Protein AF-A0AAD6Z254-F1 (afdb_monomer_lite)

Radius of gyration: 20.53 Å; chains: 1; bounding box: 47×46×47 Å

Foldseek 3Di:
DLVQLLVLLLVLVVLVVVLPDPPDDPVVNVVSVVVNVVSVVVNVVVLVVVQVVQCVDVVRHDRDDPVNSVLCSVVVPSVLVVPPVVCLCVPPCSVDSVSVVVVVVVVVVVVVVVVVVVVVVVVVVVVVVD

Organism: NCBI:txid1033008

Secondary structure (DSSP, 8-state):
-HHHHHHHHHHHHHHHHHHT-TT--HHHHHHHHHHHHHHHHHHHHHHHHHHHHHHTSSSPPPPPPHHHHHHHHHHT-GGGGG-TTS-TTTSHHHH-HHHHHHHHHHHHHHHHHHHHHHHHHHHHHHHHH-

Sequence (130 aa):
AVDSLEALVVKRLLELTKVNQSGLGYKVRKHIAKALQVRSKAIWSALQRYNSAALALDPPRQHLSWEEVINYAFLADFDILRDPTGNATIRAWAANLAARQLLDSYHKLNRAKQEIQRLNIEIRRVVTYM

Structure (mmCIF, N/CA/C/O backbone):
data_AF-A0AAD6Z254-F1
#
_entry.id   AF-A0AAD6Z254-F1
#
loop_
_atom_site.group_PDB
_atom_site.id
_atom_site.type_symbol
_atom_site.label_atom_id
_atom_site.label_alt_id
_atom_site.label_comp_id
_atom_site.label_asym_id
_atom_site.label_entity_id
_atom_site.label_seq_id
_atom_site.pdbx_PDB_ins_code
_atom_site.Cartn_x
_atom_site.Cartn_y
_atom_site.Cartn_z
_atom_site.occupancy
_atom_site.B_iso_or_equiv
_atom_site.auth_seq_id
_atom_site.auth_comp_id
_atom_site.auth_asym_id
_atom_site.auth_atom_id
_atom_site.pdbx_PDB_model_num
ATOM 1 N N . ALA A 1 1 ? -1.269 -6.214 -14.616 1.00 82.75 1 ALA A N 1
ATOM 2 C CA . ALA A 1 1 ? -0.171 -6.522 -13.663 1.00 82.75 1 ALA A CA 1
ATOM 3 C C . ALA A 1 1 ? -0.207 -5.584 -12.455 1.00 82.75 1 ALA A C 1
ATOM 5 O O . ALA A 1 1 ? -0.202 -6.087 -11.338 1.00 82.75 1 ALA A O 1
ATOM 6 N N . VAL A 1 2 ? -0.327 -4.265 -12.676 1.00 86.56 2 VAL A N 1
ATOM 7 C CA . VAL A 1 2 ? -0.498 -3.242 -11.621 1.00 86.56 2 VAL A CA 1
ATOM 8 C C . VAL A 1 2 ? -1.648 -3.570 -10.664 1.00 86.56 2 VAL A C 1
ATOM 10 O O . VAL A 1 2 ? -1.415 -3.638 -9.465 1.00 86.56 2 VAL A O 1
ATOM 13 N N . ASP A 1 3 ? -2.841 -3.900 -11.172 1.00 87.19 3 ASP A N 1
ATOM 14 C CA . ASP A 1 3 ? -4.017 -4.156 -10.313 1.00 87.19 3 ASP A CA 1
ATOM 15 C C . ASP A 1 3 ? -3.811 -5.334 -9.353 1.00 87.19 3 ASP A C 1
ATOM 17 O O . ASP A 1 3 ? -4.266 -5.325 -8.212 1.00 87.19 3 ASP A O 1
ATOM 21 N N . SER A 1 4 ? -3.079 -6.360 -9.799 1.00 90.31 4 SER A N 1
ATOM 22 C CA . SER A 1 4 ? -2.739 -7.499 -8.946 1.00 90.31 4 SER A CA 1
ATOM 23 C C . SER A 1 4 ? -1.757 -7.105 -7.845 1.00 90.31 4 SER A C 1
ATOM 25 O O . SER A 1 4 ? -1.847 -7.647 -6.745 1.00 90.31 4 SER A O 1
ATOM 27 N N . LEU A 1 5 ? -0.808 -6.215 -8.142 1.00 90.56 5 LEU A N 1
ATOM 28 C CA . LEU A 1 5 ? 0.152 -5.711 -7.165 1.00 90.56 5 LEU A CA 1
ATOM 29 C C . LEU A 1 5 ? -0.566 -4.838 -6.128 1.00 90.56 5 LEU A C 1
ATOM 31 O O . LEU A 1 5 ? -0.450 -5.096 -4.931 1.00 90.56 5 LEU A O 1
ATOM 35 N N . GLU A 1 6 ? -1.382 -3.892 -6.587 1.00 89.56 6 GLU A N 1
ATOM 36 C CA . GLU A 1 6 ? -2.194 -3.016 -5.743 1.00 89.56 6 GLU A CA 1
ATOM 37 C C . GLU A 1 6 ? -3.132 -3.818 -4.833 1.00 89.56 6 GLU A C 1
ATOM 39 O O . GLU A 1 6 ? -3.105 -3.657 -3.613 1.00 89.56 6 GLU A O 1
ATOM 44 N N . ALA A 1 7 ? -3.904 -4.760 -5.383 1.00 90.06 7 ALA A N 1
ATOM 45 C CA . ALA A 1 7 ? -4.841 -5.557 -4.597 1.00 90.06 7 ALA A CA 1
ATOM 46 C C . ALA A 1 7 ? -4.145 -6.362 -3.484 1.00 90.06 7 ALA A C 1
ATOM 48 O O . ALA A 1 7 ? -4.695 -6.528 -2.392 1.00 90.06 7 ALA A O 1
ATOM 49 N N . LEU A 1 8 ? -2.935 -6.877 -3.732 1.00 92.56 8 LEU A N 1
ATOM 50 C CA . LEU A 1 8 ? -2.151 -7.584 -2.714 1.00 92.56 8 LEU A CA 1
ATOM 51 C C . LEU A 1 8 ? -1.644 -6.637 -1.625 1.00 92.56 8 LEU A C 1
ATOM 53 O O . LEU A 1 8 ? -1.668 -6.992 -0.443 1.00 92.56 8 LEU A O 1
ATOM 57 N N . VAL A 1 9 ? -1.221 -5.440 -2.012 1.00 90.25 9 VAL A N 1
ATOM 58 C CA . VAL A 1 9 ? -0.753 -4.399 -1.100 1.00 90.25 9 VAL A CA 1
ATOM 59 C C . VAL A 1 9 ? -1.892 -3.892 -0.211 1.00 90.25 9 VAL A C 1
ATOM 61 O O . VAL A 1 9 ? -1.756 -3.909 1.013 1.00 90.25 9 VAL A O 1
ATOM 64 N N . VAL A 1 10 ? -3.053 -3.569 -0.786 1.00 88.31 10 VAL A N 1
ATOM 65 C CA . VAL A 1 10 ? -4.257 -3.158 -0.043 1.00 88.31 10 VAL A CA 1
ATOM 66 C C . VAL A 1 10 ? -4.694 -4.253 0.932 1.00 88.31 10 VAL A C 1
ATOM 68 O O . VAL A 1 10 ? -4.934 -3.984 2.110 1.00 88.31 10 VAL A O 1
ATOM 71 N N . LYS A 1 11 ? -4.707 -5.523 0.499 1.00 90.00 11 LYS A N 1
ATOM 72 C CA . LYS A 1 11 ? -4.995 -6.655 1.398 1.00 90.00 11 LYS A CA 1
ATOM 73 C C . LYS A 1 11 ? -4.010 -6.735 2.566 1.00 90.00 11 LYS A C 1
ATOM 75 O O . LYS A 1 11 ? -4.429 -7.074 3.667 1.00 90.00 11 LYS A O 1
ATOM 80 N N . ARG A 1 12 ? -2.722 -6.444 2.352 1.00 90.00 12 ARG A N 1
ATOM 81 C CA . ARG A 1 12 ? -1.707 -6.455 3.420 1.00 90.00 12 ARG A CA 1
ATOM 82 C C . ARG A 1 12 ? -1.942 -5.326 4.421 1.00 90.00 12 ARG A C 1
ATOM 84 O O . ARG A 1 12 ? -1.838 -5.568 5.619 1.00 90.00 12 ARG A O 1
ATOM 91 N N . LEU A 1 13 ? -2.291 -4.128 3.956 1.00 88.62 13 LEU A N 1
ATOM 92 C CA . LEU A 1 13 ? -2.625 -3.001 4.834 1.00 88.62 13 LEU A CA 1
ATOM 93 C C . LEU A 1 13 ? -3.836 -3.319 5.715 1.00 88.62 13 LEU A C 1
ATOM 95 O O . LEU A 1 13 ? -3.778 -3.128 6.926 1.00 88.62 13 LEU A O 1
ATOM 99 N N . LEU A 1 14 ? -4.891 -3.894 5.129 1.00 86.81 14 LEU A N 1
ATOM 100 C CA . LEU A 1 14 ? -6.082 -4.329 5.867 1.00 86.81 14 LEU A CA 1
ATOM 101 C C . LEU A 1 14 ? -5.789 -5.424 6.900 1.00 86.81 14 LEU A C 1
ATOM 103 O O . LEU A 1 14 ? -6.505 -5.573 7.885 1.00 86.81 14 LEU A O 1
ATOM 107 N N . GLU A 1 15 ? -4.761 -6.237 6.686 1.00 90.38 15 GLU A N 1
ATOM 108 C CA . GLU A 1 15 ? -4.332 -7.204 7.692 1.00 90.38 15 GLU A CA 1
ATOM 109 C C . GLU A 1 15 ? -3.521 -6.576 8.809 1.00 90.38 15 GLU A C 1
ATOM 111 O O . GLU A 1 15 ? -3.707 -6.953 9.962 1.00 90.38 15 GLU A O 1
ATOM 116 N N . LEU A 1 16 ? -2.646 -5.622 8.489 1.00 89.06 16 LEU A N 1
ATOM 117 C CA . LEU A 1 16 ? -1.889 -4.878 9.493 1.00 89.06 16 LEU A CA 1
ATOM 118 C C . LEU A 1 16 ? -2.827 -4.115 10.432 1.00 89.06 16 LEU A C 1
ATOM 120 O O . LEU A 1 16 ? -2.638 -4.164 11.647 1.00 89.06 16 LEU A O 1
ATOM 124 N N . THR A 1 17 ? -3.880 -3.489 9.896 1.00 88.12 17 THR A N 1
ATOM 125 C CA . THR A 1 17 ? -4.905 -2.834 10.722 1.00 88.12 17 THR A CA 1
ATOM 126 C C . THR A 1 17 ? -5.640 -3.841 11.603 1.00 88.12 17 THR A C 1
ATOM 128 O O . THR A 1 17 ? -5.828 -3.580 12.790 1.00 88.12 17 THR A O 1
ATOM 131 N N . LYS A 1 18 ? -5.972 -5.027 11.073 1.00 87.69 18 LYS A N 1
ATOM 132 C CA . LYS A 1 18 ? -6.573 -6.113 11.861 1.00 87.69 18 LYS A CA 1
ATOM 133 C C . LYS A 1 18 ? -5.661 -6.595 12.985 1.00 87.69 18 LYS A C 1
ATOM 135 O O . LYS A 1 18 ? -6.149 -6.757 14.091 1.00 87.69 18 LYS A O 1
ATOM 140 N N . VAL A 1 19 ? -4.357 -6.799 12.764 1.00 88.38 19 VAL A N 1
ATOM 141 C CA . VAL A 1 19 ? -3.436 -7.224 13.846 1.00 88.38 19 VAL A CA 1
ATOM 142 C C . VAL A 1 19 ? -3.456 -6.249 15.021 1.00 88.38 19 VAL A C 1
ATOM 144 O O . VAL A 1 19 ? -3.359 -6.685 16.168 1.00 88.38 19 VAL A O 1
ATOM 147 N N . ASN A 1 20 ? -3.595 -4.952 14.739 1.00 83.12 20 ASN A N 1
ATOM 148 C CA . ASN A 1 20 ? -3.554 -3.905 15.754 1.00 83.12 20 ASN A CA 1
ATOM 149 C C . ASN A 1 20 ? -4.880 -3.732 16.523 1.00 83.12 20 ASN A C 1
ATOM 151 O O . ASN A 1 20 ? -4.967 -2.902 17.425 1.00 83.12 20 ASN A O 1
ATOM 155 N N . GLN A 1 21 ? -5.918 -4.503 16.186 1.00 88.31 21 GLN A N 1
ATOM 156 C CA . GLN A 1 21 ? -7.225 -4.420 16.828 1.00 88.31 21 GLN A CA 1
ATOM 157 C C . GLN A 1 21 ? -7.227 -5.110 18.206 1.00 88.31 21 GLN A C 1
ATOM 159 O O . GLN A 1 21 ? -6.765 -6.247 18.377 1.00 88.31 21 GLN A O 1
ATOM 164 N N . SER A 1 22 ? -7.776 -4.427 19.213 1.00 83.00 22 SER A N 1
ATOM 165 C CA . SER A 1 22 ? -8.006 -4.992 20.547 1.00 83.00 22 SER A CA 1
ATOM 166 C C . SER A 1 22 ? -9.111 -6.063 20.514 1.00 83.00 22 SER A C 1
ATOM 168 O O . SER A 1 22 ? -9.953 -6.089 19.620 1.00 83.00 22 SER A O 1
ATOM 170 N N . GLY A 1 23 ? -9.082 -7.010 21.458 1.00 86.50 23 GLY A N 1
ATOM 171 C CA . GLY A 1 23 ? -10.074 -8.097 21.537 1.00 86.50 23 GLY A CA 1
ATOM 172 C C . GLY A 1 23 ? -9.801 -9.321 20.648 1.00 86.50 23 GLY A C 1
ATOM 173 O O . GLY A 1 23 ? -10.530 -10.306 20.723 1.00 86.50 23 GLY A O 1
ATOM 174 N N . LEU A 1 24 ? -8.730 -9.324 19.845 1.00 88.44 24 LEU A N 1
ATOM 175 C CA . LEU A 1 24 ? -8.320 -10.506 19.078 1.00 88.44 24 LEU A CA 1
ATOM 176 C C . LEU A 1 24 ? -7.542 -11.511 19.935 1.00 88.44 24 LEU A C 1
ATOM 178 O O . LEU A 1 24 ? -6.463 -11.199 20.446 1.00 88.44 24 LEU A O 1
ATOM 182 N N . GLY A 1 25 ? -8.044 -12.745 20.009 1.00 91.88 25 GLY A N 1
ATOM 183 C CA . GLY A 1 25 ? -7.367 -13.855 20.682 1.00 91.88 25 GLY A CA 1
ATOM 184 C C . GLY A 1 25 ? -6.043 -14.264 20.017 1.00 91.88 25 GLY A C 1
ATOM 185 O O . GLY A 1 25 ? -5.837 -14.094 18.812 1.00 91.88 25 GLY A O 1
ATOM 186 N N . TYR A 1 26 ? -5.145 -14.871 20.800 1.00 91.44 26 TYR A N 1
ATOM 187 C CA . TYR A 1 26 ? -3.789 -15.254 20.376 1.00 91.44 26 TYR A CA 1
ATOM 188 C C . TYR A 1 26 ? -3.750 -16.106 19.093 1.00 91.44 26 TYR A C 1
ATOM 190 O O . TYR A 1 26 ? -2.952 -15.842 18.192 1.00 91.44 26 TYR A O 1
ATOM 198 N N . LYS A 1 27 ? -4.648 -17.096 18.966 1.00 93.06 27 LYS A N 1
ATOM 199 C CA . LYS A 1 27 ? -4.735 -17.950 17.766 1.00 93.06 27 LYS A CA 1
ATOM 200 C C . LYS A 1 27 ? -4.996 -17.126 16.501 1.00 93.06 27 LYS A C 1
ATOM 202 O O . LYS A 1 27 ? -4.329 -17.337 15.492 1.00 93.06 27 LYS A O 1
ATOM 207 N N . VAL A 1 28 ? -5.905 -16.151 16.568 1.00 92.38 28 VAL A N 1
ATOM 208 C CA . VAL A 1 28 ? -6.231 -15.277 15.430 1.00 92.38 28 VAL A CA 1
ATOM 209 C C . VAL A 1 28 ? -5.024 -14.420 15.054 1.00 92.38 28 VAL A C 1
ATOM 211 O O . VAL A 1 28 ? -4.650 -14.383 13.884 1.00 92.38 28 VAL A O 1
ATOM 214 N N . ARG A 1 29 ? -4.331 -13.828 16.036 1.00 90.62 29 ARG A N 1
ATOM 215 C CA . ARG A 1 29 ? -3.092 -13.065 15.792 1.00 90.62 29 ARG A CA 1
ATOM 216 C C . ARG A 1 29 ? -2.022 -13.906 15.089 1.00 90.62 29 ARG A C 1
ATOM 218 O O . ARG A 1 29 ? -1.401 -13.430 14.143 1.00 90.62 29 ARG A O 1
ATOM 225 N N . LYS A 1 30 ? -1.854 -15.175 15.481 1.00 93.94 30 LYS A N 1
ATOM 226 C CA . LYS A 1 30 ? -0.920 -16.110 14.828 1.00 93.94 30 LYS A CA 1
ATOM 227 C C . LYS A 1 30 ? -1.293 -16.378 13.365 1.00 93.94 30 LYS A C 1
ATOM 229 O O . LYS A 1 30 ? -0.410 -16.408 12.507 1.00 93.94 30 LYS A O 1
ATOM 234 N N . HIS A 1 31 ? -2.583 -16.539 13.063 1.00 93.19 31 HIS A N 1
ATOM 235 C CA . HIS A 1 31 ? -3.050 -16.696 11.683 1.00 93.19 31 HIS A CA 1
ATOM 236 C C . HIS A 1 31 ? -2.807 -15.441 10.845 1.00 93.19 31 HIS A C 1
ATOM 238 O O . HIS A 1 31 ? -2.308 -15.563 9.727 1.00 93.19 31 HIS A O 1
ATOM 244 N N . ILE A 1 32 ? -3.085 -14.251 11.388 1.00 91.44 32 ILE A N 1
ATOM 245 C CA . ILE A 1 32 ? -2.836 -13.000 10.665 1.00 91.44 32 ILE A CA 1
ATOM 246 C C . ILE A 1 32 ? -1.330 -12.804 10.433 1.00 91.44 32 ILE A C 1
ATOM 248 O O . ILE A 1 32 ? -0.928 -12.485 9.320 1.00 91.44 32 ILE A O 1
ATOM 252 N N . ALA A 1 33 ? -0.475 -13.090 11.421 1.00 91.88 33 ALA A N 1
ATOM 253 C CA . ALA A 1 33 ? 0.979 -13.028 11.252 1.00 91.88 33 ALA A CA 1
ATOM 254 C C . ALA A 1 33 ? 1.480 -13.960 10.132 1.00 91.88 33 ALA A C 1
ATOM 256 O O . ALA A 1 33 ? 2.285 -13.555 9.290 1.00 91.88 33 ALA A O 1
ATOM 257 N N . LYS A 1 34 ? 0.960 -15.194 10.063 1.00 94.06 34 LYS A N 1
ATOM 258 C CA . LYS A 1 34 ? 1.274 -16.126 8.968 1.00 94.06 34 LYS A CA 1
ATOM 259 C C . LYS A 1 34 ? 0.779 -15.596 7.617 1.00 94.06 34 LYS A C 1
ATOM 261 O O . LYS A 1 34 ? 1.505 -15.677 6.628 1.00 94.06 34 LYS A O 1
ATOM 266 N N . ALA A 1 35 ? -0.428 -15.031 7.569 1.00 92.44 35 ALA A N 1
ATOM 267 C CA . ALA A 1 35 ? -0.984 -14.436 6.356 1.00 92.44 35 ALA A CA 1
ATOM 268 C C . ALA A 1 35 ? -0.145 -13.242 5.864 1.00 92.44 35 ALA A C 1
ATOM 270 O O . ALA A 1 35 ? 0.146 -13.150 4.670 1.00 92.44 35 ALA A O 1
ATOM 271 N N . LEU A 1 36 ? 0.336 -12.391 6.775 1.00 92.25 36 LEU A N 1
ATOM 272 C CA . LEU A 1 36 ? 1.239 -11.279 6.465 1.00 92.25 36 LEU A CA 1
ATOM 273 C C . LEU A 1 36 ? 2.546 -11.765 5.825 1.00 92.25 36 LEU A C 1
ATOM 275 O O . LEU A 1 36 ? 2.974 -11.206 4.814 1.00 92.25 36 LEU A O 1
ATOM 279 N N . GLN A 1 37 ? 3.159 -12.829 6.358 1.00 92.88 37 GLN A N 1
ATOM 280 C CA . GLN A 1 37 ? 4.375 -13.419 5.782 1.00 92.88 37 GLN A CA 1
ATOM 281 C C . GLN A 1 37 ? 4.138 -13.959 4.367 1.00 92.88 37 GLN A C 1
ATOM 283 O O . GLN A 1 37 ? 4.901 -13.658 3.447 1.00 92.88 37 GLN A O 1
ATOM 288 N N . VAL A 1 38 ? 3.067 -14.738 4.181 1.00 94.75 38 VAL A N 1
ATOM 289 C CA . VAL A 1 38 ? 2.696 -15.303 2.873 1.00 94.75 38 VAL A CA 1
ATOM 290 C C . VAL A 1 38 ? 2.451 -14.186 1.861 1.00 94.75 38 VAL A C 1
ATOM 292 O O . VAL A 1 38 ? 2.939 -14.238 0.733 1.00 94.75 38 VAL A O 1
ATOM 295 N N . ARG A 1 39 ? 1.753 -13.130 2.272 1.00 92.62 39 ARG A N 1
ATOM 296 C CA . ARG A 1 39 ? 1.429 -12.011 1.390 1.00 92.62 39 ARG A CA 1
ATOM 297 C C . ARG A 1 39 ? 2.619 -11.127 1.073 1.00 92.62 39 ARG A C 1
ATOM 299 O O . ARG A 1 39 ? 2.690 -10.641 -0.046 1.00 92.62 39 ARG A O 1
ATOM 306 N N . SER A 1 40 ? 3.589 -10.989 1.976 1.00 92.50 40 SER A N 1
ATOM 307 C CA . SER A 1 40 ? 4.863 -10.331 1.659 1.00 92.50 40 SER A CA 1
ATOM 308 C C . SER A 1 40 ? 5.563 -11.018 0.477 1.00 92.50 40 SER A C 1
ATOM 310 O O . SER A 1 40 ? 5.970 -10.354 -0.474 1.00 92.50 40 SER A O 1
ATOM 312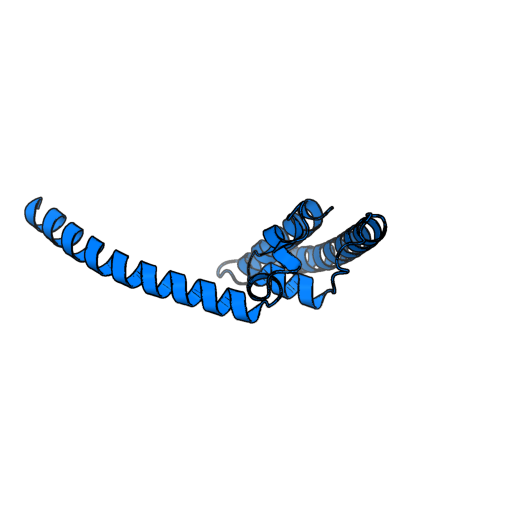 N N . LYS A 1 41 ? 5.608 -12.359 0.471 1.00 94.56 41 LYS A N 1
ATOM 313 C CA . LYS A 1 41 ? 6.158 -13.142 -0.652 1.00 94.56 41 LYS A CA 1
ATOM 314 C C . LYS A 1 41 ? 5.332 -12.993 -1.936 1.00 94.56 41 LYS A C 1
ATOM 316 O O . LYS A 1 41 ? 5.896 -12.892 -3.026 1.00 94.56 41 LYS A O 1
ATOM 321 N N . ALA A 1 42 ? 4.004 -12.954 -1.812 1.00 94.75 42 ALA A N 1
ATOM 322 C CA . ALA A 1 42 ? 3.108 -12.750 -2.949 1.00 94.75 42 ALA A CA 1
ATOM 323 C C . ALA A 1 42 ? 3.290 -11.363 -3.587 1.00 94.75 42 ALA A C 1
ATOM 325 O O . ALA A 1 42 ? 3.370 -11.269 -4.808 1.00 94.75 42 ALA A O 1
ATOM 326 N N . ILE A 1 43 ? 3.415 -10.303 -2.777 1.00 92.88 43 ILE A N 1
ATOM 327 C CA . ILE A 1 43 ? 3.705 -8.942 -3.258 1.00 92.88 43 ILE A CA 1
ATOM 328 C C . ILE A 1 43 ? 5.057 -8.919 -3.966 1.00 92.88 43 ILE A C 1
ATOM 330 O O . ILE A 1 43 ? 5.148 -8.360 -5.050 1.00 92.88 43 ILE A O 1
ATOM 334 N N . TRP A 1 44 ? 6.086 -9.567 -3.408 1.00 94.44 44 TRP A N 1
ATOM 335 C CA . TRP A 1 44 ? 7.405 -9.618 -4.044 1.00 94.44 44 TRP A CA 1
ATOM 336 C C . TRP A 1 44 ? 7.339 -10.278 -5.427 1.00 94.44 44 TRP A C 1
ATOM 338 O O . TRP A 1 44 ? 7.838 -9.735 -6.406 1.00 94.44 44 TRP A O 1
ATOM 348 N N . SER A 1 45 ? 6.628 -11.400 -5.536 1.00 95.00 45 SER A N 1
ATOM 349 C CA . SER A 1 45 ? 6.433 -12.094 -6.816 1.00 95.00 45 SER A CA 1
ATOM 350 C C . SER A 1 45 ? 5.621 -11.253 -7.814 1.00 95.00 45 SER A C 1
ATOM 352 O O . SER A 1 45 ? 5.941 -11.203 -9.001 1.00 95.00 45 SER A O 1
ATOM 354 N N . ALA A 1 46 ? 4.582 -10.557 -7.342 1.00 94.38 46 ALA A N 1
ATOM 355 C CA . ALA A 1 46 ? 3.779 -9.657 -8.167 1.00 94.38 46 ALA A CA 1
ATOM 356 C C . ALA A 1 46 ? 4.580 -8.436 -8.645 1.00 94.38 46 ALA A C 1
ATOM 358 O O . ALA A 1 46 ? 4.403 -8.013 -9.784 1.00 94.38 46 ALA A O 1
ATOM 359 N N . LEU A 1 47 ? 5.482 -7.914 -7.809 1.00 94.25 47 LEU A N 1
ATOM 360 C CA . LEU A 1 47 ? 6.397 -6.828 -8.152 1.00 94.25 47 LEU A CA 1
ATOM 361 C C . LEU A 1 47 ? 7.354 -7.252 -9.268 1.00 94.25 47 LEU A C 1
ATOM 363 O O . LEU A 1 47 ? 7.467 -6.547 -10.264 1.00 94.25 47 LEU A O 1
ATOM 367 N N . GLN A 1 48 ? 7.967 -8.435 -9.157 1.00 94.88 48 GLN A N 1
ATOM 368 C CA . GLN A 1 48 ? 8.826 -8.979 -10.216 1.00 94.88 48 GLN A CA 1
ATOM 369 C C . GLN A 1 48 ? 8.067 -9.133 -11.539 1.00 94.88 48 GLN A C 1
ATOM 371 O O . GLN A 1 48 ? 8.559 -8.735 -12.592 1.00 94.88 48 GLN A O 1
ATOM 376 N N . ARG A 1 49 ? 6.828 -9.641 -11.486 1.00 93.94 49 ARG A N 1
ATOM 377 C CA . ARG A 1 49 ? 5.961 -9.762 -12.668 1.00 93.94 49 ARG A CA 1
ATOM 378 C C . ARG A 1 49 ? 5.569 -8.405 -13.258 1.00 93.94 49 ARG A C 1
ATOM 380 O O . ARG A 1 49 ? 5.417 -8.290 -14.470 1.00 93.94 49 ARG A O 1
ATOM 387 N N . TYR A 1 50 ? 5.345 -7.397 -12.418 1.00 92.62 50 TYR A N 1
ATOM 388 C CA . TYR A 1 50 ? 5.101 -6.039 -12.888 1.00 92.62 50 TYR A CA 1
ATOM 389 C C . TYR A 1 50 ? 6.347 -5.482 -13.580 1.00 92.62 50 TYR A C 1
ATOM 391 O O . TYR A 1 50 ? 6.234 -5.029 -14.711 1.00 92.62 50 TYR A O 1
ATOM 399 N N . ASN A 1 51 ? 7.520 -5.576 -12.951 1.00 93.69 51 ASN A N 1
ATOM 400 C CA . ASN A 1 51 ? 8.768 -5.040 -13.492 1.00 93.69 51 ASN A CA 1
ATOM 401 C C . ASN A 1 51 ? 9.161 -5.714 -14.814 1.00 93.69 51 ASN A C 1
ATOM 403 O O . ASN A 1 51 ? 9.567 -5.028 -15.747 1.00 93.69 51 ASN A O 1
ATOM 407 N N . SER A 1 52 ? 8.976 -7.031 -14.942 1.00 93.19 52 SER A N 1
ATOM 408 C CA . SER A 1 52 ? 9.227 -7.724 -16.211 1.00 93.19 52 SER A CA 1
ATOM 409 C C . SER A 1 52 ? 8.266 -7.281 -17.316 1.00 93.19 52 SER A C 1
ATOM 411 O O . SER A 1 52 ? 8.695 -7.042 -18.441 1.00 93.19 52 SER A O 1
ATOM 413 N N . ALA A 1 53 ? 6.979 -7.109 -16.998 1.00 90.69 53 ALA A N 1
ATOM 414 C CA . ALA A 1 53 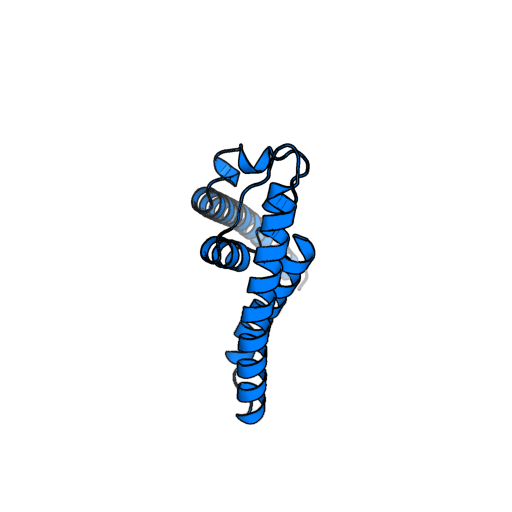? 5.997 -6.585 -17.944 1.00 90.69 53 ALA A CA 1
ATOM 415 C C . ALA A 1 53 ? 6.262 -5.113 -18.302 1.00 90.69 53 ALA A C 1
ATOM 417 O O . ALA A 1 53 ? 6.071 -4.726 -19.448 1.00 90.69 53 ALA A O 1
ATOM 418 N N . ALA A 1 54 ? 6.716 -4.303 -17.343 1.00 89.12 54 ALA A N 1
ATOM 419 C CA . ALA A 1 54 ? 7.043 -2.893 -17.532 1.00 89.12 54 ALA A CA 1
ATOM 420 C C . ALA A 1 54 ? 8.209 -2.695 -18.512 1.00 89.12 54 ALA A C 1
ATOM 422 O O . ALA A 1 54 ? 8.150 -1.793 -19.344 1.00 89.12 54 ALA A O 1
ATOM 423 N N . LEU A 1 55 ? 9.226 -3.561 -18.446 1.00 89.56 55 LEU A N 1
ATOM 424 C CA . LEU A 1 55 ? 10.371 -3.555 -19.363 1.00 89.56 55 LEU A CA 1
ATOM 425 C C . LEU A 1 55 ? 10.022 -4.030 -20.779 1.00 89.56 55 LEU A C 1
ATOM 427 O O . LEU A 1 55 ? 10.699 -3.650 -21.726 1.00 89.56 55 LEU A O 1
ATOM 431 N N . ALA A 1 56 ? 8.988 -4.861 -20.927 1.00 90.50 56 ALA A N 1
ATOM 432 C CA . ALA A 1 56 ? 8.552 -5.386 -22.221 1.00 90.50 56 ALA A CA 1
ATOM 433 C C . ALA A 1 56 ? 7.663 -4.410 -23.020 1.00 90.50 56 ALA A C 1
ATOM 435 O O . ALA A 1 56 ? 7.278 -4.724 -24.145 1.00 90.50 56 ALA A O 1
ATOM 436 N N . LEU A 1 57 ? 7.291 -3.265 -22.438 1.00 87.12 57 LEU A N 1
ATOM 437 C CA . LEU A 1 57 ? 6.502 -2.227 -23.104 1.00 87.12 57 LEU A CA 1
ATOM 438 C C . LEU A 1 57 ? 7.399 -1.292 -23.926 1.00 87.12 57 LEU A C 1
ATOM 440 O O . LEU A 1 57 ? 8.559 -1.085 -23.580 1.00 87.12 57 LEU A O 1
ATOM 444 N N . ASP A 1 58 ? 6.829 -0.695 -24.974 1.00 82.88 58 ASP A N 1
ATOM 445 C CA . ASP A 1 58 ? 7.461 0.359 -25.770 1.00 82.88 58 ASP A CA 1
ATOM 446 C C . ASP A 1 58 ? 6.620 1.650 -25.685 1.00 82.88 58 ASP A C 1
ATOM 448 O O . ASP A 1 58 ? 5.478 1.659 -26.160 1.00 82.88 58 ASP A O 1
ATOM 452 N N . PRO A 1 59 ? 7.113 2.723 -25.036 1.00 84.12 59 PRO A N 1
ATOM 453 C CA . PRO A 1 59 ? 8.389 2.818 -24.322 1.00 84.12 59 PRO A CA 1
ATOM 454 C C . PRO A 1 59 ? 8.396 2.020 -22.999 1.00 84.12 59 PRO A C 1
ATOM 456 O O . PRO A 1 59 ? 7.335 1.807 -22.394 1.00 84.12 59 PRO A O 1
ATOM 459 N N . PRO A 1 60 ? 9.582 1.615 -22.502 1.00 83.56 60 PRO A N 1
ATOM 460 C CA . PRO A 1 60 ? 9.695 0.892 -21.242 1.00 83.56 60 PRO A CA 1
ATOM 461 C C . PRO A 1 60 ? 9.188 1.752 -20.083 1.00 83.56 60 PRO A C 1
ATOM 463 O O . PRO A 1 60 ? 9.482 2.946 -19.984 1.00 83.56 60 PRO A O 1
ATOM 466 N N . ARG A 1 61 ? 8.416 1.137 -19.183 1.00 83.12 61 ARG A N 1
ATOM 467 C CA . ARG A 1 61 ? 7.878 1.812 -17.994 1.00 83.12 61 ARG A CA 1
ATOM 468 C C . ARG A 1 61 ? 8.854 1.763 -16.820 1.00 83.12 61 ARG A C 1
ATOM 470 O O . ARG A 1 61 ? 9.773 0.948 -16.780 1.00 83.12 61 ARG A O 1
ATOM 477 N N . GLN A 1 62 ? 8.609 2.623 -15.829 1.00 83.00 62 GLN A N 1
ATOM 478 C CA . GLN A 1 62 ? 9.406 2.697 -14.606 1.00 83.00 62 GLN A CA 1
ATOM 479 C C . GLN A 1 62 ? 9.471 1.340 -13.888 1.00 83.00 62 GLN A C 1
ATOM 481 O O . GLN A 1 62 ? 8.446 0.713 -13.602 1.00 83.00 62 GLN A O 1
ATOM 486 N N . HIS A 1 63 ? 10.695 0.935 -13.553 1.00 88.12 63 HIS A N 1
ATOM 487 C CA . HIS A 1 63 ? 10.972 -0.193 -12.676 1.00 88.12 63 HIS A CA 1
ATOM 488 C C . HIS A 1 63 ? 10.711 0.203 -11.219 1.00 88.12 63 HIS A C 1
ATOM 490 O O . HIS A 1 63 ? 11.252 1.203 -10.754 1.00 88.12 63 HIS A O 1
ATOM 496 N N . LEU A 1 64 ? 9.928 -0.598 -10.496 1.00 88.94 64 LEU A N 1
ATOM 497 C CA . LEU A 1 64 ? 9.572 -0.325 -9.106 1.00 88.94 64 LEU A CA 1
ATOM 498 C C . LEU A 1 64 ? 10.460 -1.084 -8.117 1.00 88.94 64 LEU A C 1
ATOM 500 O O . LEU A 1 64 ? 10.641 -2.302 -8.220 1.00 88.94 64 LEU A O 1
ATOM 504 N N . SER A 1 65 ? 10.964 -0.365 -7.116 1.00 91.25 65 SER A N 1
ATOM 505 C CA . SER A 1 65 ? 11.605 -0.925 -5.925 1.00 91.25 65 SER A CA 1
ATOM 506 C C . SER A 1 65 ? 10.570 -1.357 -4.880 1.00 91.25 65 SER A C 1
ATOM 508 O O . SER A 1 65 ? 9.443 -0.865 -4.830 1.00 91.25 65 SER A O 1
ATOM 510 N N . TRP A 1 66 ? 10.965 -2.262 -3.983 1.00 88.12 66 TRP A N 1
ATOM 511 C CA . TRP A 1 66 ? 10.144 -2.660 -2.839 1.00 88.12 66 TRP A CA 1
ATOM 512 C C . TRP A 1 66 ? 9.786 -1.478 -1.925 1.00 88.12 66 TRP A C 1
ATOM 514 O O . TRP A 1 66 ? 8.659 -1.395 -1.436 1.00 88.12 66 TRP A O 1
ATOM 524 N N . GLU A 1 67 ? 10.723 -0.551 -1.717 1.00 87.75 67 GLU A N 1
ATOM 525 C CA . GLU A 1 67 ? 10.498 0.657 -0.913 1.00 87.75 67 GLU A CA 1
ATOM 526 C C . GLU A 1 67 ? 9.444 1.563 -1.550 1.00 87.75 67 GLU A C 1
ATOM 528 O O . GLU A 1 67 ? 8.537 2.039 -0.871 1.00 87.75 67 GLU A O 1
ATOM 533 N N . GLU A 1 68 ? 9.499 1.726 -2.871 1.00 86.06 68 GLU A N 1
ATOM 534 C CA . GLU A 1 68 ? 8.502 2.490 -3.619 1.00 86.06 68 GLU A CA 1
ATOM 535 C C . GLU A 1 68 ? 7.119 1.848 -3.501 1.00 86.06 68 GLU A C 1
ATOM 537 O O . GLU A 1 68 ? 6.148 2.550 -3.243 1.00 86.06 68 GLU A O 1
ATOM 542 N N . VAL A 1 69 ? 7.014 0.518 -3.592 1.00 87.00 69 VAL A N 1
ATOM 543 C CA . VAL A 1 69 ? 5.741 -0.199 -3.388 1.00 87.00 69 VAL A CA 1
ATOM 544 C C . VAL A 1 69 ? 5.164 0.056 -1.996 1.00 87.00 69 VAL A C 1
ATOM 546 O O . VAL A 1 69 ? 3.955 0.240 -1.867 1.00 87.00 69 VAL A O 1
ATOM 549 N N . ILE A 1 70 ? 5.999 0.084 -0.952 1.00 82.56 70 ILE A N 1
ATOM 550 C CA . ILE A 1 70 ? 5.556 0.420 0.412 1.00 82.56 70 ILE A CA 1
ATOM 551 C C . ILE A 1 70 ? 5.086 1.875 0.487 1.00 82.56 70 ILE A C 1
ATOM 553 O O . ILE A 1 70 ? 4.047 2.157 1.083 1.00 82.56 70 ILE A O 1
ATOM 557 N N . ASN A 1 71 ? 5.818 2.789 -0.138 1.00 80.75 71 ASN A N 1
ATOM 558 C CA . ASN A 1 71 ? 5.475 4.203 -0.154 1.00 8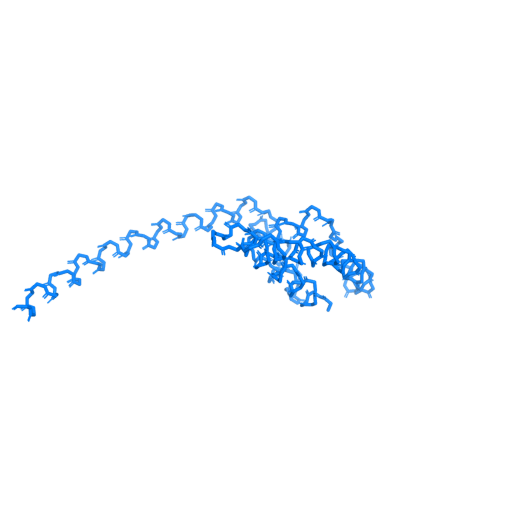0.75 71 ASN A CA 1
ATOM 559 C C . ASN A 1 71 ? 4.156 4.468 -0.907 1.00 80.75 71 ASN A C 1
ATOM 561 O O . ASN A 1 71 ? 3.299 5.197 -0.408 1.00 80.75 71 ASN A O 1
ATOM 565 N N . TYR A 1 72 ? 3.940 3.809 -2.050 1.00 77.19 72 TYR A N 1
ATOM 566 C CA . TYR A 1 72 ? 2.670 3.844 -2.782 1.00 77.19 72 TYR A CA 1
ATOM 567 C C . TYR A 1 72 ? 1.527 3.207 -1.988 1.00 77.19 72 TYR A C 1
ATOM 569 O O . TYR A 1 72 ? 0.415 3.729 -2.001 1.00 77.19 72 TYR A O 1
ATOM 577 N N . ALA A 1 73 ? 1.794 2.119 -1.255 1.00 76.38 73 ALA A N 1
ATOM 578 C CA . ALA A 1 73 ? 0.817 1.488 -0.368 1.00 76.38 73 ALA A CA 1
ATOM 579 C C . ALA A 1 73 ? 0.271 2.472 0.665 1.00 76.38 73 ALA A C 1
ATOM 581 O O . ALA A 1 73 ? -0.938 2.572 0.853 1.00 76.38 73 ALA A O 1
ATOM 582 N N . PHE A 1 74 ? 1.174 3.188 1.335 1.00 69.94 74 PHE A N 1
ATOM 583 C CA . 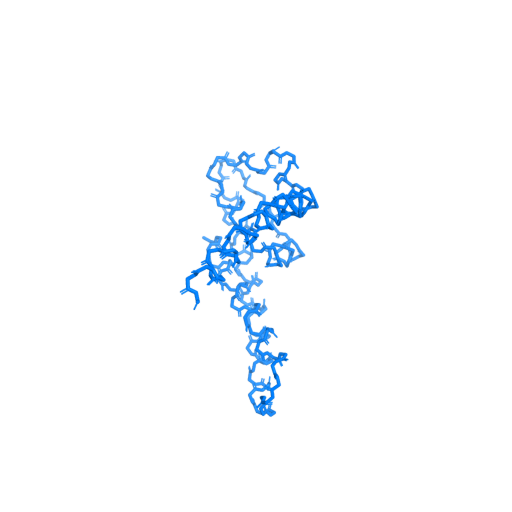PHE A 1 74 ? 0.818 4.122 2.395 1.00 69.94 74 PHE A CA 1
ATOM 584 C C . PHE A 1 74 ? -0.086 5.255 1.895 1.00 69.94 74 PHE A C 1
ATOM 586 O O . PHE A 1 74 ? -0.967 5.703 2.624 1.00 69.94 74 PHE A O 1
ATOM 593 N N . LEU A 1 75 ? 0.111 5.686 0.649 1.00 66.81 75 LEU A N 1
ATOM 594 C CA . LEU A 1 75 ? -0.627 6.795 0.047 1.00 66.81 75 LEU A CA 1
ATOM 595 C C . LEU A 1 75 ? -1.823 6.356 -0.804 1.00 66.81 75 LEU A C 1
ATOM 597 O O . LEU A 1 75 ? -2.562 7.211 -1.269 1.00 66.81 75 LEU A O 1
ATOM 601 N N . ALA A 1 76 ? -2.031 5.047 -0.987 1.00 68.19 76 ALA A N 1
ATOM 602 C CA . ALA A 1 76 ? -3.011 4.491 -1.926 1.00 68.19 76 ALA A CA 1
ATOM 603 C C . ALA A 1 76 ? -2.845 5.008 -3.377 1.00 68.19 76 ALA A C 1
ATOM 605 O O . ALA A 1 76 ? -3.786 5.004 -4.161 1.00 68.19 76 ALA A O 1
ATOM 606 N N . ASP A 1 77 ? -1.622 5.387 -3.759 1.00 72.31 77 ASP A N 1
ATOM 607 C CA . ASP A 1 77 ? -1.310 6.139 -4.986 1.00 72.31 77 ASP A CA 1
ATOM 608 C C . ASP A 1 77 ? -0.933 5.240 -6.186 1.00 72.31 77 ASP A C 1
ATOM 610 O O . ASP A 1 77 ? -0.124 5.607 -7.044 1.00 72.31 77 ASP A O 1
ATOM 614 N N . PHE A 1 78 ? -1.501 4.034 -6.274 1.00 76.50 78 PHE A N 1
ATOM 615 C CA . PHE A 1 78 ? -1.228 3.121 -7.397 1.00 76.50 78 PHE A CA 1
ATOM 616 C C . PHE A 1 78 ? -1.790 3.625 -8.734 1.00 76.50 78 PHE A C 1
ATOM 618 O O . PHE A 1 78 ? -1.311 3.208 -9.790 1.00 76.50 78 PHE A O 1
ATOM 625 N N . ASP A 1 79 ? -2.741 4.560 -8.707 1.00 76.19 79 ASP A N 1
ATOM 626 C CA . ASP A 1 79 ? -3.354 5.139 -9.906 1.00 76.19 79 ASP A CA 1
ATOM 627 C C . ASP A 1 79 ? -2.350 5.859 -10.816 1.00 76.19 79 ASP A C 1
ATOM 629 O O . ASP A 1 79 ? -2.529 5.898 -12.031 1.00 76.19 79 ASP A O 1
ATOM 633 N N . ILE A 1 80 ? -1.229 6.342 -10.276 1.00 75.38 80 ILE A N 1
ATOM 634 C CA . ILE A 1 80 ? -0.169 6.970 -11.081 1.00 75.38 80 ILE A CA 1
ATOM 635 C C . ILE A 1 80 ? 0.501 5.952 -12.006 1.00 75.38 80 ILE A C 1
ATOM 637 O O . ILE A 1 80 ? 0.874 6.276 -13.131 1.00 75.38 80 ILE A O 1
ATOM 641 N N . LEU A 1 81 ? 0.592 4.694 -11.570 1.00 77.69 81 LEU A N 1
ATOM 642 C CA . LEU A 1 81 ? 1.142 3.601 -12.373 1.00 77.69 81 LEU A CA 1
ATOM 643 C C . LEU A 1 81 ? 0.171 3.150 -13.477 1.00 77.69 81 LEU A C 1
ATOM 645 O O . LEU A 1 81 ? 0.569 2.425 -14.396 1.00 77.69 81 LEU A O 1
ATOM 649 N N . ARG A 1 82 ? -1.102 3.565 -13.392 1.00 77.62 82 ARG A N 1
ATOM 650 C CA . ARG A 1 82 ? -2.134 3.276 -14.392 1.00 77.62 82 ARG A CA 1
ATOM 651 C C . ARG A 1 82 ? -2.139 4.257 -15.559 1.00 77.62 82 ARG A C 1
ATOM 653 O O . ARG A 1 82 ? -2.779 3.928 -16.553 1.00 77.62 82 ARG A O 1
ATOM 660 N N . ASP A 1 83 ? -1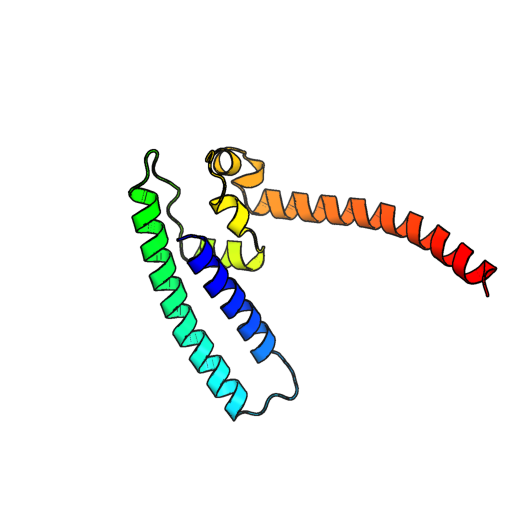.439 5.395 -15.486 1.00 73.50 83 ASP A N 1
ATOM 661 C CA . ASP A 1 83 ? -1.489 6.407 -16.547 1.00 73.50 83 ASP A CA 1
ATOM 662 C C . ASP A 1 83 ? -1.090 5.805 -17.913 1.00 73.50 83 ASP A C 1
ATOM 664 O O . ASP A 1 83 ? 0.072 5.431 -18.115 1.00 73.50 83 ASP A O 1
ATOM 668 N N . PRO A 1 84 ? -2.037 5.687 -18.868 1.00 65.38 84 PRO A N 1
ATOM 669 C CA . PRO A 1 84 ? -1.768 5.098 -20.174 1.00 65.38 84 PRO A CA 1
ATOM 670 C C . PRO A 1 84 ? -0.850 5.980 -21.020 1.00 65.38 84 PRO A C 1
ATOM 672 O O . PRO A 1 84 ? -0.184 5.470 -21.916 1.00 65.38 84 PRO A O 1
ATOM 675 N N . THR A 1 85 ? -0.794 7.282 -20.727 1.00 65.44 85 THR A N 1
ATOM 676 C CA . THR A 1 85 ? 0.011 8.251 -21.474 1.00 65.44 85 THR A CA 1
ATOM 677 C C . THR A 1 85 ? 1.441 8.374 -20.955 1.00 65.44 85 THR A C 1
ATOM 679 O O . THR A 1 85 ? 2.268 8.992 -21.616 1.00 65.44 85 THR A O 1
ATOM 682 N N . GLY A 1 86 ? 1.743 7.815 -19.775 1.00 64.12 86 GLY A N 1
ATOM 683 C CA . GLY A 1 86 ? 3.054 7.930 -19.122 1.00 64.12 86 GLY A CA 1
ATOM 684 C C . GLY A 1 86 ? 3.430 9.354 -18.681 1.00 64.12 86 GLY A C 1
ATOM 685 O O . GLY A 1 86 ? 4.517 9.569 -18.139 1.00 64.12 86 GLY A O 1
ATOM 686 N N . ASN A 1 87 ? 2.537 10.331 -18.871 1.00 61.28 87 ASN A N 1
ATOM 687 C CA . ASN A 1 87 ? 2.793 11.750 -18.640 1.00 61.28 87 ASN A CA 1
ATOM 688 C C . ASN A 1 87 ? 2.707 12.143 -17.162 1.00 61.28 87 ASN A C 1
ATOM 690 O O . ASN A 1 87 ? 3.326 13.123 -16.751 1.00 61.28 87 ASN A O 1
ATOM 694 N N . ALA A 1 88 ? 1.959 11.406 -16.346 1.00 60.44 88 ALA A N 1
ATOM 695 C CA . ALA A 1 88 ? 1.865 11.613 -14.907 1.00 60.44 88 ALA A CA 1
ATOM 696 C C . ALA A 1 88 ? 3.240 11.445 -14.251 1.00 60.44 88 ALA A C 1
ATOM 698 O O . ALA A 1 88 ? 3.647 12.291 -13.465 1.00 60.44 88 ALA A O 1
ATOM 699 N N . THR A 1 89 ? 4.016 10.442 -14.661 1.00 57.25 89 THR A N 1
ATOM 700 C CA . THR A 1 89 ? 5.419 10.270 -14.246 1.00 57.25 89 THR A CA 1
ATOM 701 C C . THR A 1 89 ? 6.349 11.384 -14.738 1.00 57.25 89 THR A C 1
ATOM 703 O O . THR A 1 89 ? 7.387 11.613 -14.131 1.00 57.25 89 THR A O 1
ATOM 706 N N . ILE A 1 90 ? 5.984 12.104 -15.805 1.00 59.31 90 ILE A N 1
ATOM 707 C CA . ILE A 1 90 ? 6.767 13.223 -16.363 1.00 59.31 90 ILE A CA 1
ATOM 708 C C . ILE A 1 90 ? 6.455 14.540 -15.631 1.00 59.31 90 ILE A C 1
ATOM 710 O O . ILE A 1 90 ? 7.301 15.429 -15.525 1.00 59.31 90 ILE A O 1
ATOM 714 N N . ARG A 1 91 ? 5.246 14.689 -15.081 1.00 66.00 91 ARG A N 1
ATOM 715 C CA . ARG A 1 91 ? 4.856 15.886 -14.329 1.00 66.00 91 ARG A CA 1
ATOM 716 C C . ARG A 1 91 ? 5.555 15.898 -12.969 1.00 66.00 91 ARG A C 1
ATOM 718 O O . ARG A 1 91 ? 5.302 15.039 -12.132 1.00 66.00 91 ARG A O 1
ATOM 725 N N . ALA A 1 92 ? 6.359 16.930 -12.706 1.00 63.00 92 ALA A N 1
ATOM 726 C CA . ALA A 1 92 ? 7.147 17.068 -11.473 1.00 63.00 92 ALA A CA 1
ATOM 727 C C . ALA A 1 92 ? 6.329 16.927 -10.170 1.00 63.00 92 ALA A C 1
ATOM 729 O O . ALA A 1 92 ? 6.840 16.421 -9.172 1.00 63.00 92 ALA A O 1
ATOM 730 N N . TRP A 1 93 ? 5.050 17.325 -10.181 1.00 68.31 93 TRP A N 1
ATOM 731 C CA . TRP A 1 93 ? 4.158 17.184 -9.025 1.00 68.31 93 TRP A CA 1
ATOM 732 C C . TRP A 1 93 ? 3.679 15.745 -8.785 1.00 68.31 93 TRP A C 1
ATOM 734 O O . TRP A 1 93 ? 3.373 15.413 -7.649 1.00 68.31 93 TRP A O 1
ATOM 744 N N . ALA A 1 94 ? 3.617 14.899 -9.817 1.00 67.00 94 ALA A N 1
ATOM 745 C CA . ALA A 1 94 ? 3.180 13.504 -9.725 1.00 67.00 94 ALA A CA 1
ATOM 746 C C . ALA A 1 94 ? 4.372 12.531 -9.628 1.00 67.00 94 ALA A C 1
ATOM 748 O O . ALA A 1 94 ? 4.291 11.530 -8.913 1.00 67.00 94 ALA A O 1
ATOM 749 N N . ALA A 1 95 ? 5.514 12.873 -10.229 1.00 65.69 95 ALA A N 1
ATOM 750 C CA . ALA A 1 95 ? 6.771 12.139 -10.082 1.00 65.69 95 ALA A CA 1
ATOM 751 C C . ALA A 1 95 ? 7.295 12.150 -8.633 1.00 65.69 95 ALA A C 1
ATOM 753 O O . ALA A 1 95 ? 7.796 11.141 -8.141 1.00 65.69 95 ALA A O 1
ATOM 754 N N . ASN A 1 96 ? 7.150 13.277 -7.924 1.00 73.25 96 ASN A N 1
ATOM 755 C CA . ASN A 1 96 ? 7.641 13.422 -6.557 1.00 73.25 96 ASN A CA 1
ATOM 756 C C . ASN A 1 96 ? 6.552 13.098 -5.522 1.00 73.25 96 ASN A C 1
ATOM 758 O O . ASN A 1 96 ? 5.548 13.801 -5.401 1.00 73.25 96 ASN A O 1
ATOM 762 N N . LEU A 1 97 ? 6.793 12.060 -4.721 1.00 72.81 97 LEU A N 1
ATOM 763 C CA . LEU A 1 97 ? 5.900 11.633 -3.646 1.00 72.81 97 LEU A CA 1
ATOM 764 C C . LEU A 1 97 ? 5.657 12.724 -2.591 1.00 72.81 97 LEU A C 1
ATOM 766 O O . LEU A 1 97 ? 4.529 12.923 -2.146 1.00 72.81 97 LEU A O 1
ATOM 770 N N . ALA A 1 98 ? 6.704 13.460 -2.212 1.00 78.94 98 ALA A N 1
ATOM 771 C CA . ALA A 1 98 ? 6.605 14.521 -1.212 1.00 78.94 98 ALA A CA 1
ATOM 772 C C . ALA A 1 98 ? 5.770 15.705 -1.726 1.00 78.94 98 ALA A C 1
ATOM 774 O O . ALA A 1 98 ? 4.999 16.303 -0.975 1.00 78.94 98 ALA A O 1
ATOM 775 N N . ALA A 1 99 ? 5.870 16.012 -3.024 1.00 81.31 99 ALA A N 1
ATOM 776 C CA . ALA A 1 99 ? 5.065 17.059 -3.647 1.00 81.31 99 ALA A CA 1
ATOM 777 C C . ALA A 1 99 ? 3.567 16.715 -3.609 1.00 81.31 99 ALA A C 1
ATOM 779 O O . ALA A 1 99 ? 2.747 17.588 -3.332 1.00 81.31 99 ALA A O 1
ATOM 780 N N . ARG A 1 100 ? 3.211 15.438 -3.800 1.00 77.00 100 ARG A N 1
ATOM 781 C CA . ARG A 1 100 ? 1.826 14.961 -3.674 1.00 77.00 100 ARG A CA 1
ATOM 782 C C . ARG A 1 100 ? 1.299 15.058 -2.253 1.00 77.00 100 ARG A C 1
ATOM 784 O O . ARG A 1 100 ? 0.211 15.580 -2.057 1.00 77.00 100 ARG A O 1
ATOM 791 N N . GLN A 1 101 ? 2.081 14.644 -1.257 1.00 80.12 101 GLN A N 1
ATOM 792 C CA . GLN A 1 101 ? 1.699 14.794 0.155 1.00 80.12 101 GLN A CA 1
ATOM 793 C C . GLN A 1 101 ? 1.416 16.259 0.520 1.00 80.12 101 GLN A C 1
ATOM 795 O O . GLN A 1 101 ? 0.460 16.572 1.240 1.00 80.12 101 GLN A O 1
ATOM 800 N N . LEU A 1 102 ? 2.231 17.175 -0.005 1.00 85.81 102 LEU A N 1
ATOM 801 C CA . LEU A 1 102 ? 2.028 18.607 0.170 1.00 85.81 102 LEU A CA 1
ATOM 802 C C . LEU A 1 102 ? 0.760 19.100 -0.547 1.00 85.81 102 LEU A C 1
ATOM 804 O O . LEU A 1 102 ? -0.009 19.865 0.030 1.00 85.81 102 LEU A O 1
ATOM 808 N N . LEU A 1 103 ? 0.496 18.621 -1.763 1.00 85.25 103 LEU A N 1
ATOM 809 C CA . LEU A 1 103 ? -0.725 18.938 -2.505 1.00 85.25 103 LEU A CA 1
ATOM 810 C C . LEU A 1 103 ? -1.985 18.438 -1.770 1.00 85.25 103 LEU A C 1
ATOM 812 O O . LEU A 1 103 ? -2.944 19.188 -1.590 1.00 85.25 103 LEU A O 1
ATOM 816 N N . ASP A 1 104 ? -1.963 17.200 -1.281 1.00 85.31 104 ASP A N 1
ATOM 817 C CA . ASP A 1 104 ? -3.057 16.581 -0.530 1.00 85.31 104 ASP A CA 1
ATOM 818 C C . ASP A 1 104 ? -3.359 17.332 0.762 1.00 85.31 104 ASP A C 1
ATOM 820 O O . ASP A 1 104 ? -4.516 17.628 1.071 1.00 85.31 104 ASP A O 1
ATOM 824 N N . SER A 1 105 ? -2.320 17.657 1.533 1.00 88.75 105 SER A N 1
ATOM 825 C CA . SER A 1 105 ? -2.467 18.432 2.767 1.00 88.75 105 SER A CA 1
ATOM 826 C C . SER A 1 105 ? -2.994 19.840 2.486 1.00 88.75 105 SER A C 1
ATOM 828 O O . SER A 1 105 ? -3.917 20.292 3.170 1.00 88.75 105 SER A O 1
ATOM 830 N N . TYR A 1 106 ? -2.504 20.495 1.432 1.00 92.44 106 TYR A N 1
ATOM 831 C CA . TYR A 1 106 ? -3.015 21.783 0.968 1.00 92.44 106 TYR A CA 1
ATOM 832 C C . TYR A 1 106 ? -4.507 21.716 0.600 1.00 92.44 106 TYR A C 1
ATOM 834 O O . TYR A 1 106 ? -5.306 22.541 1.057 1.00 92.44 106 TYR A O 1
ATOM 842 N N . HIS A 1 107 ? -4.922 20.705 -0.168 1.00 89.94 107 HIS A N 1
ATOM 843 C CA . HIS A 1 107 ? -6.325 20.522 -0.537 1.00 89.94 107 HIS A CA 1
ATOM 844 C C . HIS A 1 107 ? -7.209 20.177 0.663 1.00 89.94 107 HIS A C 1
ATOM 846 O O . HIS A 1 107 ? -8.295 20.747 0.785 1.00 89.94 107 HIS A O 1
ATOM 852 N N . LYS A 1 108 ? -6.747 19.320 1.583 1.00 93.44 108 LYS A N 1
ATOM 853 C CA . LYS A 1 108 ? -7.450 19.020 2.843 1.00 93.44 108 LYS A CA 1
ATOM 854 C C . LYS A 1 108 ? -7.670 20.284 3.670 1.00 93.44 108 LYS A C 1
ATOM 856 O O . LYS A 1 108 ? -8.774 20.499 4.159 1.00 93.44 108 LYS A O 1
ATOM 861 N N . LEU A 1 109 ? -6.666 21.156 3.765 1.00 96.31 109 LEU A N 1
ATOM 862 C CA . LEU A 1 109 ? -6.764 22.429 4.482 1.00 96.31 109 LEU A CA 1
ATOM 863 C C . LEU A 1 109 ? -7.800 23.357 3.829 1.00 96.31 109 LEU A C 1
ATOM 865 O O . LEU A 1 109 ? -8.669 23.906 4.510 1.00 96.31 109 LEU A O 1
ATOM 869 N N . ASN A 1 110 ? -7.762 23.497 2.504 1.00 96.00 110 ASN A N 1
ATOM 870 C CA . ASN A 1 110 ? -8.740 24.309 1.779 1.00 96.00 110 ASN A CA 1
ATOM 871 C C . ASN A 1 110 ? -10.172 23.778 1.934 1.00 96.00 110 ASN A C 1
ATOM 873 O O . ASN A 1 110 ? -11.095 24.564 2.150 1.00 96.00 110 ASN A O 1
ATOM 877 N N . ARG A 1 111 ? -10.363 22.455 1.878 1.00 95.81 111 ARG A N 1
ATOM 878 C CA . ARG A 1 111 ? -11.671 21.827 2.115 1.00 95.81 111 ARG A CA 1
ATOM 879 C C . ARG A 1 111 ? -12.137 21.995 3.554 1.00 95.81 111 ARG A C 1
ATOM 881 O O . ARG A 1 111 ? -13.298 22.324 3.751 1.00 95.81 111 ARG A O 1
ATOM 888 N N . ALA A 1 112 ? -11.250 21.883 4.540 1.00 97.12 112 ALA A N 1
ATOM 889 C CA . ALA A 1 112 ? -11.597 22.116 5.940 1.00 97.12 112 ALA A CA 1
ATOM 890 C C . ALA A 1 112 ? -12.149 23.534 6.170 1.00 97.12 112 ALA A C 1
ATOM 892 O O . ALA A 1 112 ? -13.146 23.701 6.864 1.00 97.12 112 ALA A O 1
ATOM 893 N N . LYS A 1 113 ? -11.565 24.558 5.529 1.00 96.38 113 LYS A N 1
ATOM 894 C CA . LYS A 1 113 ? -12.084 25.938 5.600 1.00 96.38 113 LYS A CA 1
ATOM 895 C C . LYS A 1 113 ? -13.504 26.061 5.040 1.00 96.38 113 LYS A C 1
ATOM 897 O O . LYS A 1 113 ? -14.338 26.738 5.636 1.00 96.38 113 LYS A O 1
ATOM 902 N N . GLN A 1 114 ? -13.773 25.412 3.909 1.00 96.81 114 GLN A N 1
ATOM 903 C CA . GLN A 1 114 ? -15.109 25.388 3.302 1.00 96.81 114 GLN A CA 1
ATOM 904 C C . GLN A 1 114 ? -16.104 24.633 4.188 1.00 96.81 114 GLN A C 1
ATOM 906 O O . GLN A 1 114 ? -17.223 25.098 4.398 1.00 96.81 114 GLN A O 1
ATOM 911 N N . GLU A 1 115 ? -15.676 23.509 4.758 1.00 96.88 115 GLU A N 1
ATOM 912 C CA . GLU A 1 115 ? -16.508 22.686 5.629 1.00 96.88 115 GLU A CA 1
ATOM 913 C C . GLU A 1 115 ? -16.893 23.435 6.908 1.00 96.88 115 GLU A C 1
ATOM 915 O O . GLU A 1 115 ? -18.046 23.381 7.314 1.00 96.88 115 GLU A O 1
ATOM 920 N N . ILE A 1 116 ? -15.994 24.239 7.489 1.00 97.00 116 ILE A N 1
ATOM 921 C CA . ILE A 1 116 ? -16.325 25.114 8.629 1.00 97.00 116 ILE A CA 1
ATOM 922 C C . ILE A 1 116 ? -17.457 26.086 8.272 1.00 97.00 116 ILE A C 1
ATOM 924 O O . ILE A 1 116 ? -18.400 26.259 9.045 1.00 97.00 116 ILE A O 1
ATOM 928 N N . GLN A 1 117 ? -17.390 26.728 7.102 1.00 96.75 117 GLN A N 1
ATOM 929 C CA . GLN A 1 117 ? -18.443 27.650 6.665 1.00 96.75 117 GLN A CA 1
ATOM 930 C C . GLN A 1 117 ? -19.777 26.927 6.471 1.00 96.75 117 GLN A C 1
ATOM 932 O O . GLN A 1 117 ? -20.815 27.419 6.915 1.00 96.75 117 GLN A O 1
ATOM 937 N N . ARG A 1 118 ? -19.744 25.744 5.851 1.00 97.62 118 ARG A N 1
ATOM 938 C CA . ARG A 1 118 ? -20.925 24.904 5.651 1.00 97.62 118 ARG A CA 1
ATOM 939 C C . ARG A 1 118 ? -21.543 24.474 6.983 1.00 97.62 118 ARG A C 1
ATOM 941 O O . ARG A 1 118 ? -22.743 24.663 7.177 1.00 97.62 118 ARG A O 1
ATOM 948 N N . LEU A 1 119 ? -20.731 23.961 7.904 1.00 97.12 119 LEU A N 1
ATOM 949 C CA . LEU A 1 119 ? -21.169 23.517 9.226 1.00 97.12 119 LEU A CA 1
ATOM 950 C C . LEU A 1 119 ? -21.804 24.660 10.021 1.00 97.12 119 LEU A C 1
ATOM 952 O O . LEU A 1 119 ? -22.845 24.460 10.635 1.00 97.12 119 LEU A O 1
ATOM 956 N N . ASN A 1 120 ? -21.263 25.880 9.951 1.00 96.88 120 ASN A N 1
ATOM 957 C CA . ASN A 1 120 ? -21.874 27.044 10.604 1.00 96.88 120 ASN A CA 1
ATOM 958 C C . ASN A 1 120 ? -23.303 27.328 10.110 1.00 96.88 120 ASN A C 1
ATOM 960 O O . ASN A 1 120 ? -24.159 27.753 10.889 1.00 96.88 120 ASN A O 1
ATOM 964 N N . ILE A 1 121 ? -23.576 27.098 8.824 1.00 96.25 121 ILE A N 1
ATOM 965 C CA . ILE A 1 121 ? -24.917 27.248 8.250 1.00 96.25 121 ILE A CA 1
ATOM 966 C C . ILE A 1 121 ? -25.812 26.083 8.687 1.00 96.25 121 ILE A C 1
ATOM 968 O O . ILE A 1 121 ? -26.947 26.312 9.105 1.00 96.25 121 ILE A O 1
ATOM 972 N N . GLU A 1 122 ? -25.317 24.847 8.608 1.00 96.44 122 GLU A N 1
ATOM 973 C CA . GLU A 1 122 ? -26.071 23.650 8.998 1.00 96.44 122 GLU A CA 1
ATOM 974 C C . GLU A 1 122 ? -26.446 23.664 10.484 1.00 96.44 122 GLU A C 1
ATOM 976 O O . GLU A 1 122 ? -27.604 23.411 10.802 1.00 96.44 122 GLU A O 1
ATOM 981 N N . ILE A 1 123 ? -25.539 24.066 11.381 1.00 96.38 123 ILE A N 1
ATOM 982 C CA . ILE A 1 123 ? -25.820 24.212 12.818 1.00 96.38 123 ILE A CA 1
ATOM 983 C C . ILE A 1 123 ? -26.999 25.165 13.038 1.00 96.38 123 ILE A C 1
ATOM 985 O O . ILE A 1 123 ? -27.932 24.831 13.762 1.00 96.38 123 ILE A O 1
ATOM 989 N N . ARG A 1 124 ? -27.008 26.330 12.376 1.00 94.75 124 ARG A N 1
ATOM 990 C CA . ARG A 1 124 ? -28.121 27.290 12.488 1.00 94.75 124 ARG A CA 1
ATOM 991 C C . ARG A 1 124 ? -29.435 26.703 11.984 1.00 94.75 124 ARG A C 1
ATOM 993 O O .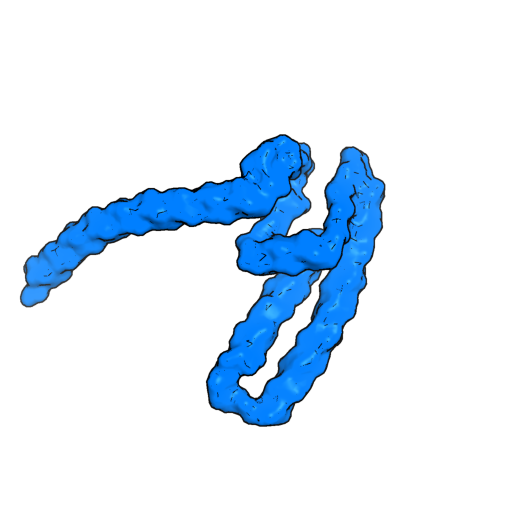 ARG A 1 124 ? -30.466 26.902 12.619 1.00 94.75 124 ARG A O 1
ATOM 1000 N N . ARG A 1 125 ? -29.404 25.977 10.863 1.00 95.50 125 ARG A N 1
ATOM 1001 C CA . ARG A 1 125 ? -30.591 25.305 10.309 1.00 95.50 125 ARG A CA 1
ATOM 1002 C C . ARG A 1 125 ? -31.138 24.252 11.265 1.00 95.50 125 ARG A C 1
ATOM 1004 O O . ARG A 1 125 ? -32.339 24.229 11.486 1.00 95.50 125 ARG A O 1
ATOM 1011 N N . VAL A 1 126 ? -30.268 23.431 11.851 1.00 96.12 126 VAL A N 1
ATOM 1012 C CA . VAL A 1 126 ? -30.655 22.408 12.830 1.00 96.12 126 VAL A CA 1
ATOM 1013 C C . VAL A 1 126 ? -31.257 23.053 14.078 1.00 96.12 126 VAL A C 1
ATOM 1015 O O . VAL A 1 126 ? -32.325 22.634 14.500 1.00 96.12 126 VAL A O 1
ATOM 1018 N N . VAL A 1 127 ? -30.639 24.112 14.614 1.00 94.56 127 VAL A N 1
ATOM 1019 C CA . VAL A 1 127 ? -31.167 24.850 15.778 1.00 94.56 127 VAL A CA 1
ATOM 1020 C C . VAL A 1 127 ? -32.515 25.509 15.486 1.00 94.56 127 VAL A C 1
ATOM 1022 O O . VAL A 1 127 ? -33.345 25.582 16.374 1.00 94.56 127 VAL A O 1
ATOM 1025 N N . THR A 1 128 ? -32.739 25.990 14.260 1.00 93.31 128 THR A N 1
ATOM 1026 C CA . THR A 1 128 ? -34.016 26.623 13.872 1.00 93.31 128 THR A CA 1
ATOM 1027 C C . THR A 1 128 ? -35.119 25.591 13.615 1.00 93.31 128 THR A C 1
ATOM 1029 O O . THR A 1 128 ? -36.297 25.920 13.684 1.00 93.31 128 THR A O 1
ATOM 1032 N N . TYR A 1 129 ? -34.743 24.364 13.248 1.00 90.06 129 TYR A N 1
ATOM 1033 C CA . TYR A 1 129 ? -35.674 23.258 13.023 1.00 90.06 129 TYR A CA 1
ATOM 1034 C C . TYR A 1 129 ? -36.122 22.578 14.329 1.00 90.06 129 TYR A C 1
ATOM 1036 O O . TYR A 1 129 ? -37.202 21.992 14.356 1.00 90.06 129 TYR A O 1
ATOM 1044 N N . MET A 1 130 ? -35.286 22.626 15.373 1.00 77.56 130 MET A N 1
ATOM 1045 C CA . MET A 1 130 ? -35.624 22.184 16.734 1.00 77.56 130 MET A CA 1
ATOM 1046 C C . MET A 1 130 ? -36.547 23.181 17.433 1.00 77.56 130 MET A C 1
ATOM 1048 O O . MET A 1 130 ? -37.438 22.699 18.164 1.00 77.56 130 MET A O 1
#

pLDDT: mean 86.14, std 9.93, range [57.25, 97.62]